Protein AF-A0A961DRG9-F1 (afdb_monomer)

Nearest PDB structures (foldseek):
  4dzi-assembly2_D  TM=8.558E-01  e=1.218E-04  Mycobacterium avium subsp. paratuberculosis S397
  4dzi-assembly1_A  TM=8.072E-01  e=4.496E-05  Mycobacterium avium subsp. paratuberculosis S397
  4dzi-assembly1_C  TM=8.345E-01  e=7.947E-05  Mycobacterium avium subsp. paratuberculosis S397
  4nkx-assembly2_B  TM=3.138E-01  e=8.116E+00  Homo sapiens

Radius of gyration: 18.11 Å; Cα contacts (8 Å, |Δi|>4): 89; chains: 1; bounding box: 42×31×45 Å

pLDDT: mean 93.6, std 5.99, range [59.62, 98.12]

Sequence (94 aa):
MPARDFPIFDADNHLYETEEAFTKFLPDRYKGAIDYVQVRGRTKIVVRGQISEYIPNPTFEVVARPGAQEEYYRVGNPDGKSRREIYGEPMKAI

Structure (mmCIF, N/CA/C/O backbone):
data_AF-A0A961DRG9-F1
#
_entry.id   AF-A0A961DRG9-F1
#
loop_
_atom_site.group_PDB
_atom_site.id
_atom_site.type_symbol
_atom_site.label_atom_id
_atom_site.label_alt_id
_atom_site.label_comp_id
_atom_site.label_asym_id
_atom_site.label_entity_id
_atom_site.label_seq_id
_atom_site.pdbx_PDB_ins_code
_atom_site.Cartn_x
_atom_site.Cartn_y
_atom_site.Cartn_z
_atom_site.occupancy
_atom_site.B_iso_or_equiv
_atom_site.auth_seq_id
_atom_site.auth_comp_id
_atom_site.auth_asym_id
_atom_site.auth_atom_id
_atom_site.pdbx_PDB_model_num
ATOM 1 N N . MET A 1 1 ? 10.314 10.240 -23.619 1.00 59.62 1 MET A N 1
ATOM 2 C CA . MET A 1 1 ? 9.208 10.055 -24.583 1.00 59.62 1 MET A CA 1
ATOM 3 C C . MET A 1 1 ? 8.871 11.412 -25.178 1.00 59.62 1 MET A C 1
ATOM 5 O O . MET A 1 1 ? 8.870 12.364 -24.406 1.00 59.62 1 MET A O 1
ATOM 9 N N . PRO A 1 2 ? 8.664 11.540 -26.499 1.00 63.31 2 PRO A N 1
ATOM 10 C CA . PRO A 1 2 ? 8.233 12.810 -27.080 1.00 63.31 2 PRO A CA 1
ATOM 11 C C . PRO A 1 2 ? 6.876 13.217 -26.490 1.00 63.31 2 PRO A C 1
ATOM 13 O O . PRO A 1 2 ? 6.044 12.352 -26.202 1.00 63.31 2 PRO A O 1
ATOM 16 N N . ALA A 1 3 ? 6.677 14.519 -26.285 1.00 78.31 3 ALA A N 1
ATOM 17 C CA . ALA A 1 3 ? 5.381 15.054 -25.885 1.00 78.31 3 ALA A CA 1
ATOM 18 C C . ALA A 1 3 ? 4.339 14.703 -26.959 1.00 78.31 3 ALA A C 1
ATOM 20 O O . ALA A 1 3 ? 4.626 14.779 -28.153 1.00 78.31 3 ALA A O 1
ATOM 21 N N . ARG A 1 4 ? 3.159 14.252 -26.529 1.00 81.25 4 ARG A N 1
ATOM 22 C CA . ARG A 1 4 ? 2.032 13.941 -27.417 1.00 81.25 4 ARG A CA 1
ATOM 23 C C . ARG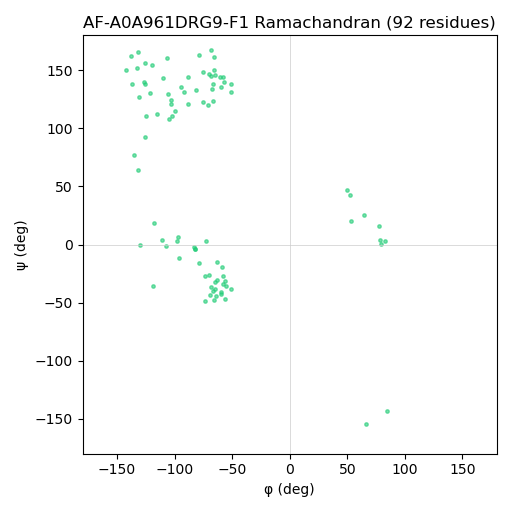 A 1 4 ? 1.209 15.213 -27.618 1.00 81.25 4 ARG A C 1
ATOM 25 O O . ARG A 1 4 ? 1.011 15.951 -26.658 1.00 81.25 4 ARG A O 1
ATOM 32 N N . ASP A 1 5 ? 0.661 15.413 -28.814 1.00 94.38 5 ASP A N 1
ATOM 33 C CA . ASP A 1 5 ? -0.225 16.552 -29.129 1.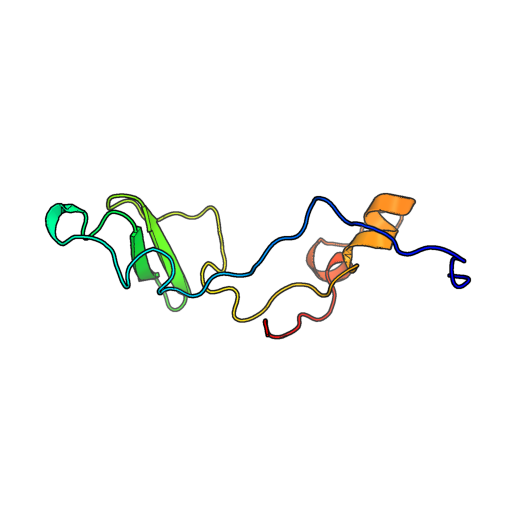00 94.38 5 ASP A CA 1
ATOM 34 C C . ASP A 1 5 ? -1.627 16.433 -28.492 1.00 94.38 5 ASP A C 1
ATOM 36 O O . ASP A 1 5 ? -2.503 17.265 -28.722 1.00 94.38 5 ASP A O 1
ATOM 40 N N . PHE A 1 6 ? -1.866 15.383 -27.701 1.00 90.75 6 PHE A N 1
ATOM 41 C CA . PHE A 1 6 ? -3.131 15.100 -27.031 1.00 90.75 6 PHE A CA 1
ATOM 42 C C . PHE A 1 6 ? -2.897 14.524 -25.624 1.00 90.75 6 PHE A C 1
ATOM 44 O O . PHE A 1 6 ? -1.890 13.839 -25.402 1.00 90.75 6 PHE A O 1
ATOM 51 N N . PRO A 1 7 ? -3.815 14.767 -24.668 1.00 89.88 7 PRO A N 1
ATOM 52 C CA . PRO A 1 7 ? -3.722 14.192 -23.332 1.00 89.88 7 PRO A CA 1
ATOM 53 C C . PRO A 1 7 ? -3.976 12.681 -23.363 1.00 89.88 7 PRO A C 1
ATOM 55 O O . PRO A 1 7 ? -4.787 12.183 -24.144 1.00 89.88 7 PRO A O 1
ATOM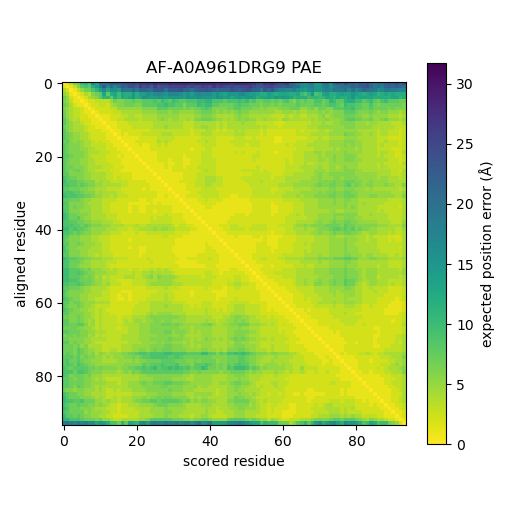 58 N N . ILE A 1 8 ? -3.299 11.951 -22.480 1.00 89.19 8 ILE A N 1
ATOM 59 C CA . ILE A 1 8 ? -3.542 10.524 -22.253 1.00 89.19 8 ILE A CA 1
ATOM 60 C C . ILE A 1 8 ? -4.522 10.399 -21.086 1.00 89.19 8 ILE A C 1
ATOM 62 O O . ILE A 1 8 ? -4.369 11.074 -20.070 1.00 89.19 8 ILE A O 1
ATOM 66 N N . PHE A 1 9 ? -5.519 9.533 -21.243 1.00 91.06 9 PHE A N 1
ATOM 67 C CA . PHE A 1 9 ? -6.367 9.078 -20.152 1.00 91.06 9 PHE A CA 1
ATOM 68 C C . PHE A 1 9 ? -5.929 7.672 -19.747 1.00 91.06 9 PHE A C 1
ATOM 70 O O . PHE A 1 9 ? -5.929 6.767 -20.582 1.00 91.06 9 PHE A O 1
ATOM 77 N N . ASP A 1 10 ? -5.547 7.507 -18.486 1.00 91.00 10 ASP A N 1
ATOM 78 C CA . ASP A 1 10 ? -5.206 6.210 -17.918 1.00 91.00 10 ASP A CA 1
ATOM 79 C C . ASP A 1 10 ? -6.405 5.679 -17.127 1.00 91.00 10 ASP A C 1
ATOM 81 O O . ASP A 1 10 ? -6.843 6.282 -16.145 1.00 91.00 10 ASP A O 1
ATOM 85 N N . ALA A 1 11 ? -6.965 4.573 -17.609 1.00 95.81 11 ALA A N 1
ATOM 86 C CA . ALA A 1 11 ? -8.162 3.965 -17.047 1.00 95.81 11 ALA A CA 1
ATOM 87 C C . ALA A 1 11 ? -7.873 3.082 -15.822 1.00 95.81 11 ALA A C 1
ATOM 89 O O . ALA A 1 11 ? -8.826 2.570 -15.237 1.00 95.81 11 ALA A O 1
ATOM 90 N N . ASP A 1 12 ? -6.602 2.901 -15.444 1.00 93.56 12 ASP A N 1
ATOM 91 C CA . ASP A 1 12 ? -6.198 1.971 -14.391 1.00 93.56 12 ASP A CA 1
ATOM 92 C C . ASP A 1 12 ? -5.177 2.603 -13.433 1.00 93.56 12 ASP A C 1
ATOM 94 O O . ASP A 1 12 ? -3.970 2.378 -13.498 1.00 93.56 12 ASP A O 1
ATOM 98 N N . ASN A 1 13 ? -5.682 3.452 -12.535 1.00 90.56 13 ASN A N 1
ATOM 99 C CA . ASN A 1 13 ? -4.892 4.049 -11.463 1.00 90.56 13 ASN A CA 1
ATOM 100 C C . ASN A 1 13 ? -5.304 3.468 -10.113 1.00 90.56 13 ASN A C 1
ATOM 102 O O . ASN A 1 13 ? -6.487 3.272 -9.834 1.00 90.56 13 ASN A O 1
ATOM 106 N N . HIS A 1 14 ? -4.315 3.280 -9.246 1.00 91.31 14 HIS A N 1
ATOM 107 C CA . HIS A 1 14 ? -4.508 2.779 -7.893 1.00 91.31 14 HIS A CA 1
ATOM 108 C C . HIS A 1 14 ? -4.020 3.786 -6.859 1.00 91.31 14 HIS A C 1
ATOM 110 O O . HIS A 1 14 ? -3.126 4.595 -7.115 1.00 91.31 14 HIS A O 1
ATOM 116 N N . LEU A 1 15 ? -4.605 3.698 -5.670 1.00 91.56 15 LEU A N 1
ATOM 117 C CA . LEU A 1 15 ? -4.175 4.422 -4.485 1.00 91.56 15 LEU A CA 1
ATOM 118 C C . LEU A 1 15 ? -3.501 3.445 -3.522 1.00 91.56 15 LEU A C 1
ATOM 120 O O . LEU A 1 15 ? -3.702 2.236 -3.609 1.00 91.56 15 LEU A O 1
ATOM 124 N N . TYR A 1 16 ? -2.708 3.987 -2.605 1.00 93.25 16 TYR A N 1
ATOM 125 C CA . TYR A 1 16 ? -2.264 3.260 -1.424 1.00 93.25 16 TYR A CA 1
ATOM 126 C C . TYR A 1 16 ? -3.092 3.741 -0.241 1.00 93.25 16 TYR A C 1
ATOM 128 O O . TYR A 1 16 ? -3.000 4.899 0.165 1.00 93.25 16 TYR A O 1
ATOM 136 N N . GLU A 1 17 ? -3.958 2.875 0.270 1.00 93.69 17 GLU A N 1
ATOM 137 C CA . GLU A 1 17 ? -4.875 3.229 1.341 1.00 93.69 17 GLU A CA 1
ATOM 138 C C . GLU A 1 17 ? -4.185 3.315 2.705 1.00 93.69 17 GLU A C 1
ATOM 140 O O . GLU A 1 17 ? -3.260 2.567 3.023 1.00 93.69 17 GLU A O 1
ATOM 145 N N . THR A 1 18 ? -4.697 4.205 3.554 1.00 94.06 18 THR A N 1
ATOM 146 C CA . THR A 1 18 ? -4.325 4.252 4.969 1.00 94.06 18 THR A CA 1
ATOM 147 C C . THR A 1 18 ? -5.056 3.159 5.756 1.00 94.06 18 THR A C 1
ATOM 149 O O . THR A 1 18 ? -6.096 2.651 5.331 1.00 94.06 18 THR A O 1
ATOM 152 N N . GLU A 1 19 ? -4.580 2.848 6.965 1.00 94.44 19 GLU A N 1
ATOM 153 C CA . GLU A 1 19 ? -5.222 1.877 7.878 1.00 94.44 19 GLU A CA 1
ATOM 154 C C . GLU A 1 19 ? -6.671 2.255 8.250 1.00 94.44 19 GLU A C 1
ATOM 156 O O . GLU A 1 19 ? -7.481 1.425 8.674 1.00 94.44 19 GLU A O 1
ATOM 161 N N . GLU A 1 20 ? -7.021 3.527 8.065 1.00 95.75 20 GLU A N 1
ATOM 162 C CA . GLU A 1 20 ? -8.345 4.073 8.336 1.00 95.75 20 GLU A CA 1
ATOM 163 C C . GLU A 1 20 ? -9.374 3.771 7.236 1.00 95.75 20 GLU A C 1
ATOM 165 O O . GLU A 1 20 ? -10.576 3.892 7.491 1.00 95.75 20 GLU A O 1
ATOM 170 N N . ALA A 1 21 ? -8.941 3.355 6.037 1.00 95.88 21 ALA A N 1
ATOM 171 C CA . ALA A 1 21 ? -9.807 3.213 4.862 1.00 95.88 21 ALA A CA 1
ATOM 172 C C . ALA A 1 21 ? -10.987 2.256 5.082 1.00 95.88 21 ALA A C 1
ATOM 174 O O . ALA A 1 21 ? -12.088 2.507 4.593 1.00 95.88 21 ALA A O 1
ATOM 175 N N . PHE A 1 22 ? -10.785 1.202 5.878 1.00 96.00 22 PHE A N 1
ATOM 176 C CA . PHE A 1 22 ? -11.827 0.226 6.212 1.00 96.00 22 PHE A CA 1
ATOM 177 C C . PHE A 1 22 ? -12.350 0.324 7.647 1.00 96.00 22 PHE A C 1
ATOM 179 O O . PHE A 1 22 ? -13.244 -0.437 8.008 1.00 96.00 22 PHE A O 1
ATOM 186 N N . THR A 1 23 ? -11.831 1.236 8.473 1.00 96.19 23 THR A N 1
ATOM 187 C CA . THR A 1 23 ? -12.124 1.259 9.919 1.00 96.19 23 THR A CA 1
ATOM 188 C C . THR A 1 23 ? -12.801 2.549 10.376 1.00 96.19 23 THR A C 1
ATOM 190 O O . THR A 1 23 ? -13.700 2.498 11.215 1.00 96.19 23 THR A O 1
ATOM 193 N N . LYS A 1 24 ? -12.456 3.703 9.790 1.00 97.31 24 LYS A N 1
ATOM 194 C CA . LYS A 1 24 ? -12.871 5.033 10.273 1.00 97.31 24 LYS A CA 1
ATOM 195 C C . LYS A 1 24 ? -14.378 5.250 10.329 1.00 97.31 24 LYS A C 1
ATOM 197 O O . LYS A 1 24 ? -14.884 5.854 11.270 1.00 97.31 24 LYS A O 1
ATOM 202 N N . PHE A 1 25 ? -15.090 4.770 9.314 1.00 97.31 25 PHE A N 1
ATOM 203 C CA . PHE A 1 25 ? -16.539 4.948 9.177 1.00 97.31 25 PHE A CA 1
ATOM 204 C C .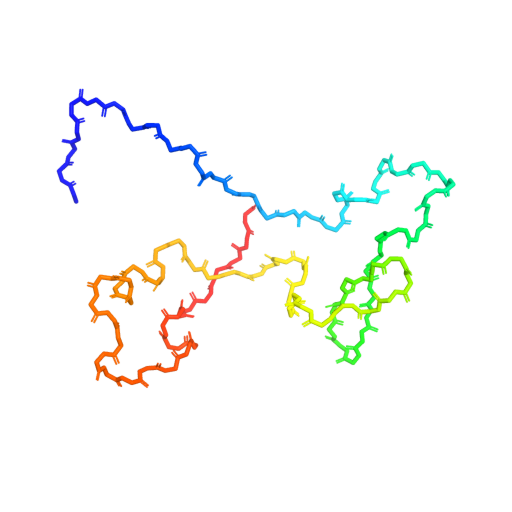 PHE A 1 25 ? -17.297 3.618 9.196 1.00 97.31 25 PHE A C 1
ATOM 206 O O . PHE A 1 25 ? -18.442 3.545 8.750 1.00 97.31 25 PHE A O 1
ATOM 213 N N . LEU A 1 26 ? -16.663 2.552 9.694 1.00 97.19 26 LEU A N 1
ATOM 214 C CA . LEU A 1 26 ? -17.266 1.228 9.734 1.00 97.19 26 LEU A CA 1
ATOM 215 C C . LEU A 1 26 ? -18.319 1.158 10.858 1.00 97.19 26 LEU A C 1
ATOM 217 O O . LEU A 1 26 ? -17.975 1.389 12.018 1.00 97.19 26 LEU A O 1
ATOM 221 N N . PRO A 1 27 ? -19.594 0.825 10.563 1.00 98.12 27 PRO A N 1
ATOM 222 C CA . PRO A 1 27 ? -20.615 0.696 11.598 1.00 98.12 27 PRO A CA 1
ATOM 223 C C . PRO A 1 27 ? -20.237 -0.339 12.660 1.00 98.12 27 PRO A C 1
ATOM 225 O O . PRO A 1 27 ? -19.711 -1.400 12.327 1.00 98.12 27 PRO A O 1
ATOM 228 N N . ASP A 1 28 ? -20.602 -0.082 13.920 1.00 97.50 28 ASP A N 1
ATOM 229 C CA . ASP A 1 28 ? -20.185 -0.893 15.076 1.00 97.50 28 ASP A CA 1
ATOM 230 C C . ASP A 1 28 ? -20.436 -2.396 14.917 1.00 97.50 28 ASP A C 1
ATOM 232 O O . ASP A 1 28 ? -19.598 -3.211 15.295 1.00 97.50 28 ASP A O 1
ATOM 236 N N . ARG A 1 29 ? -21.560 -2.774 14.296 1.00 97.81 29 ARG A N 1
ATOM 237 C CA . ARG A 1 29 ? -21.918 -4.180 14.040 1.00 97.81 29 ARG A CA 1
ATOM 238 C C . ARG A 1 29 ? -20.951 -4.929 13.111 1.00 97.81 29 ARG A C 1
ATOM 240 O O . ARG A 1 29 ? -21.036 -6.148 13.026 1.00 97.81 29 ARG A O 1
ATOM 247 N N . TYR A 1 30 ? -20.086 -4.215 12.391 1.00 97.69 30 TYR A N 1
ATOM 248 C CA . TYR A 1 30 ? -19.084 -4.775 11.482 1.00 97.69 30 TYR A CA 1
ATOM 249 C C . TYR A 1 30 ? -17.649 -4.601 11.991 1.00 97.69 30 TYR A C 1
ATOM 251 O O . TYR A 1 30 ? -16.719 -4.982 11.282 1.00 97.69 30 TYR A O 1
ATOM 259 N N . LYS A 1 31 ? -17.447 -4.047 13.196 1.00 96.31 31 LYS A N 1
ATOM 260 C CA . LYS A 1 31 ? -16.115 -3.968 13.811 1.00 96.31 31 LYS A CA 1
ATOM 261 C C . LYS A 1 31 ? -15.434 -5.340 13.795 1.00 96.31 31 LYS A C 1
ATOM 263 O O . LYS A 1 31 ? -16.079 -6.363 14.017 1.00 96.31 31 LYS A O 1
ATOM 268 N N . GLY A 1 32 ? -14.140 -5.352 13.485 1.00 95.94 32 GLY A N 1
ATOM 269 C CA . GLY A 1 32 ? -13.360 -6.576 13.299 1.00 95.94 32 GLY A CA 1
ATOM 270 C C . GLY A 1 32 ? -13.466 -7.222 11.912 1.00 95.94 32 GLY A C 1
ATOM 271 O O . GLY A 1 32 ? -12.899 -8.292 11.679 1.00 95.94 32 GLY A O 1
ATOM 272 N N . ALA A 1 33 ? -14.188 -6.607 10.964 1.00 97.62 33 ALA A N 1
ATOM 273 C CA . ALA A 1 33 ? -14.154 -7.043 9.568 1.00 97.62 33 ALA A CA 1
ATOM 274 C C . ALA A 1 33 ? -12.754 -6.863 8.963 1.00 97.62 33 ALA A C 1
ATOM 276 O O . ALA A 1 33 ? -12.261 -7.783 8.307 1.00 97.62 33 ALA A O 1
ATOM 277 N N . ILE A 1 34 ? -12.131 -5.711 9.228 1.00 97.75 34 ILE A N 1
ATOM 278 C CA . ILE A 1 34 ? -10.731 -5.404 8.939 1.00 97.75 34 ILE A CA 1
ATOM 279 C C . ILE A 1 34 ? -10.115 -4.823 10.209 1.00 97.75 34 ILE A C 1
ATOM 281 O O . ILE A 1 34 ? -10.646 -3.851 10.739 1.00 97.75 34 ILE A O 1
ATOM 285 N N . ASP A 1 35 ? -9.001 -5.398 10.656 1.00 96.88 35 ASP A N 1
ATOM 286 C CA . ASP A 1 35 ? -8.153 -4.831 11.708 1.00 96.88 35 ASP A CA 1
ATOM 287 C C . ASP A 1 35 ? -6.686 -4.848 11.267 1.00 96.88 35 ASP A C 1
ATOM 289 O O . ASP A 1 35 ? -6.305 -5.557 10.333 1.00 96.88 35 ASP A O 1
ATOM 293 N N . TYR A 1 36 ? -5.845 -4.107 11.985 1.00 97.06 36 TYR A N 1
ATOM 294 C CA . TYR A 1 36 ? -4.394 -4.131 11.839 1.00 97.06 36 TYR A CA 1
ATOM 295 C C . TYR A 1 36 ? -3.772 -4.517 13.180 1.00 97.06 36 TYR A C 1
ATOM 297 O O . TYR A 1 36 ? -4.128 -3.970 14.223 1.00 97.06 36 TYR A O 1
ATOM 305 N N . VAL A 1 37 ? -2.861 -5.489 13.175 1.00 96.44 37 VAL A N 1
ATOM 306 C CA . VAL A 1 37 ? -2.241 -6.026 14.397 1.00 96.44 37 VAL A CA 1
ATOM 307 C C . VAL A 1 37 ? -0.729 -6.125 14.254 1.00 96.44 37 VAL A C 1
ATOM 309 O O . VAL A 1 37 ? -0.209 -6.330 13.160 1.00 96.44 37 VAL A O 1
ATOM 312 N N . GLN A 1 38 ? -0.006 -6.022 15.370 1.00 97.00 38 GLN A N 1
ATOM 313 C CA . GLN A 1 38 ? 1.439 -6.246 15.400 1.00 97.00 38 GLN A CA 1
ATOM 314 C C . GLN A 1 38 ? 1.759 -7.720 15.641 1.00 97.00 38 GLN A C 1
ATOM 316 O O . GLN A 1 38 ? 1.428 -8.282 16.684 1.00 97.00 38 GLN A O 1
ATOM 321 N N . VAL A 1 39 ? 2.471 -8.338 14.701 1.00 95.69 39 VAL A N 1
ATOM 322 C CA . VAL A 1 39 ? 2.948 -9.720 14.804 1.00 95.69 39 VAL A CA 1
ATOM 323 C C . VAL A 1 39 ? 4.453 -9.724 14.602 1.00 95.69 39 VAL A C 1
ATOM 325 O O . VAL A 1 39 ? 4.944 -9.482 13.502 1.00 95.69 39 VAL A O 1
ATOM 328 N N . ARG A 1 40 ? 5.203 -10.014 15.673 1.00 95.00 40 ARG A N 1
ATOM 329 C CA . ARG A 1 40 ? 6.678 -10.113 15.637 1.00 95.00 40 ARG A CA 1
ATOM 330 C C . ARG A 1 40 ? 7.343 -8.866 15.024 1.00 95.00 40 ARG A C 1
ATOM 332 O O . ARG A 1 40 ? 8.264 -8.979 14.220 1.00 95.00 40 ARG A O 1
ATOM 339 N N . GLY A 1 41 ? 6.846 -7.683 15.393 1.00 94.38 41 GLY A N 1
ATOM 340 C CA . GLY A 1 41 ? 7.370 -6.393 14.932 1.00 94.38 41 GLY A CA 1
ATOM 341 C C . GLY A 1 41 ? 6.962 -5.995 13.511 1.00 94.38 41 GLY A C 1
ATOM 342 O O . GLY A 1 41 ? 7.605 -5.127 12.929 1.00 94.38 41 GLY A O 1
ATOM 343 N N . ARG A 1 42 ? 5.942 -6.637 12.927 1.00 93.75 42 ARG A N 1
ATOM 344 C CA . ARG A 1 42 ? 5.360 -6.246 11.638 1.00 93.75 42 ARG A CA 1
ATOM 345 C C . ARG A 1 42 ? 3.861 -6.037 11.766 1.00 93.75 42 ARG A C 1
ATOM 347 O O . ARG A 1 42 ? 3.179 -6.875 12.360 1.00 93.75 42 ARG A O 1
ATOM 354 N N . THR A 1 43 ? 3.354 -4.987 11.132 1.00 96.38 43 THR A N 1
ATOM 355 C CA . THR A 1 43 ? 1.915 -4.794 10.956 1.00 96.38 43 THR A CA 1
ATOM 356 C C . THR A 1 43 ? 1.361 -5.865 10.018 1.00 96.38 43 THR A C 1
ATOM 358 O O . THR A 1 43 ? 1.935 -6.146 8.965 1.00 96.38 43 THR A O 1
ATOM 361 N N . LYS A 1 44 ? 0.241 -6.473 10.400 1.00 97.00 44 LYS A N 1
ATOM 362 C CA . LYS A 1 44 ? -0.515 -7.437 9.601 1.00 97.00 44 LYS A CA 1
ATOM 363 C C . LYS A 1 44 ? -1.958 -6.990 9.498 1.00 97.00 44 LYS A C 1
ATOM 365 O O . LYS A 1 44 ? -2.531 -6.562 10.496 1.00 97.00 44 LYS A O 1
ATOM 370 N N . ILE A 1 45 ? -2.538 -7.149 8.313 1.00 97.50 45 ILE A N 1
ATOM 371 C CA . ILE A 1 45 ? -3.973 -6.972 8.121 1.00 97.50 45 ILE A CA 1
ATOM 372 C C . ILE A 1 45 ? -4.699 -8.247 8.551 1.00 97.50 45 ILE A C 1
ATOM 374 O O . ILE A 1 45 ? -4.301 -9.364 8.206 1.00 97.50 45 ILE A O 1
ATOM 378 N N . VAL A 1 46 ? -5.757 -8.075 9.328 1.00 97.56 46 VAL A N 1
ATOM 379 C CA . VAL A 1 46 ? -6.665 -9.126 9.770 1.00 97.56 46 VAL A CA 1
ATOM 380 C C . VAL A 1 46 ? -7.951 -8.975 8.986 1.00 97.56 46 VAL A C 1
ATOM 382 O O . VAL A 1 46 ? -8.527 -7.893 8.942 1.00 97.56 46 VAL A O 1
ATOM 385 N N . VAL A 1 47 ? -8.419 -10.064 8.390 1.00 97.44 47 VAL A N 1
ATOM 386 C CA . VAL A 1 47 ? -9.688 -10.100 7.666 1.00 97.44 47 VAL A CA 1
ATOM 387 C C . VAL A 1 47 ? -10.618 -11.050 8.403 1.00 97.44 47 VAL A C 1
ATOM 389 O O . VAL A 1 47 ? -10.367 -12.252 8.464 1.00 97.44 47 VAL A O 1
ATOM 392 N N . ARG A 1 48 ? -11.689 -10.512 8.998 1.00 96.50 48 ARG A N 1
ATO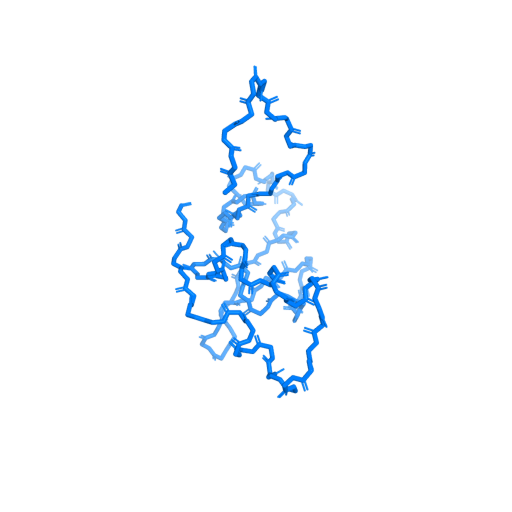M 393 C CA . ARG A 1 48 ? -12.698 -11.267 9.767 1.00 96.50 48 ARG A CA 1
ATOM 394 C C . ARG A 1 48 ? -12.077 -12.200 10.820 1.00 96.50 48 ARG A C 1
ATOM 396 O O . ARG A 1 48 ? -12.427 -13.377 10.908 1.00 96.50 48 ARG A O 1
ATOM 403 N N . GLY A 1 49 ? -11.130 -11.6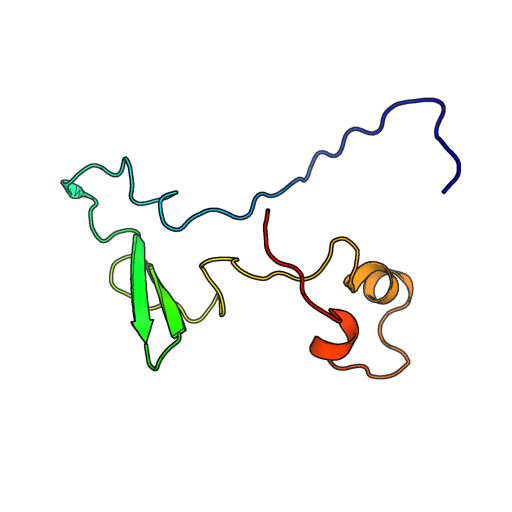74 11.594 1.00 96.94 49 GLY A N 1
ATOM 404 C CA . GLY A 1 49 ? -10.421 -12.412 12.645 1.00 96.94 49 GLY A CA 1
ATOM 405 C C . GLY A 1 49 ? -9.288 -13.330 12.166 1.00 96.94 49 GLY A C 1
ATOM 406 O O . GLY A 1 49 ? -8.648 -13.969 12.997 1.00 96.94 49 GLY A O 1
ATOM 407 N N . GLN A 1 50 ? -9.002 -13.401 10.861 1.00 97.56 50 GLN A N 1
ATOM 408 C CA . GLN A 1 50 ? -7.881 -14.175 10.321 1.00 97.56 50 GLN A CA 1
ATOM 409 C C . GLN A 1 50 ? -6.721 -13.263 9.931 1.00 97.56 50 GLN A C 1
ATOM 411 O O . GLN A 1 50 ? -6.887 -12.351 9.123 1.00 97.56 50 GLN A O 1
ATOM 416 N N . ILE A 1 51 ? -5.534 -13.520 10.483 1.00 96.94 51 ILE A N 1
ATOM 417 C CA . ILE A 1 51 ? -4.308 -12.818 10.088 1.00 96.94 51 ILE A CA 1
ATOM 418 C C . ILE A 1 51 ? -3.977 -13.198 8.642 1.00 96.94 51 ILE A C 1
ATOM 420 O O . ILE A 1 51 ? -3.822 -14.378 8.327 1.00 96.94 51 ILE A O 1
ATOM 424 N N . SER A 1 52 ? -3.860 -12.197 7.771 1.00 95.38 52 SER A N 1
ATOM 425 C CA . SER A 1 52 ? -3.473 -12.394 6.378 1.00 95.38 52 SER A CA 1
ATOM 426 C C . SER A 1 52 ? -1.961 -12.275 6.206 1.00 95.38 52 SER A C 1
ATOM 428 O O . SER A 1 52 ? -1.337 -11.304 6.632 1.00 95.38 52 SER A O 1
ATOM 430 N N . GLU A 1 53 ? -1.378 -13.248 5.510 1.00 93.81 53 GLU A N 1
ATOM 431 C CA . GLU A 1 53 ? 0.024 -13.228 5.078 1.00 93.81 53 GLU A CA 1
ATOM 432 C C . GLU A 1 53 ? 0.183 -12.763 3.618 1.00 93.81 53 GLU A C 1
ATOM 434 O O . GLU A 1 53 ? 1.296 -12.741 3.096 1.00 93.81 53 GLU A O 1
ATOM 439 N N . TYR A 1 54 ? -0.918 -12.384 2.954 1.00 92.69 54 TYR A N 1
ATOM 440 C CA . TYR A 1 54 ? -0.915 -12.024 1.533 1.00 92.69 54 TYR A CA 1
ATOM 441 C C . TYR A 1 54 ? -0.175 -10.713 1.251 1.00 92.69 54 TYR A C 1
ATOM 443 O O . TYR A 1 54 ? 0.612 -10.650 0.309 1.00 92.69 54 TYR A O 1
ATOM 451 N N . ILE A 1 55 ? -0.399 -9.680 2.072 1.00 91.12 55 ILE A N 1
ATOM 452 C CA . ILE A 1 55 ? 0.257 -8.374 1.929 1.00 91.12 55 ILE A CA 1
ATOM 453 C C . ILE A 1 55 ? 1.327 -8.249 3.021 1.00 91.12 55 ILE A C 1
ATOM 455 O O . ILE A 1 55 ? 0.983 -8.090 4.194 1.00 91.12 55 ILE A O 1
ATOM 459 N N . PRO A 1 56 ? 2.630 -8.323 2.681 1.00 89.12 56 PRO A N 1
ATOM 460 C CA . PRO A 1 56 ? 3.698 -8.263 3.678 1.00 89.12 56 PRO A CA 1
ATOM 461 C C . PRO A 1 56 ? 3.780 -6.919 4.400 1.00 89.12 56 PRO A C 1
ATOM 463 O O . PRO A 1 56 ? 4.177 -6.889 5.564 1.00 89.12 56 PRO A O 1
ATOM 466 N N . ASN A 1 57 ? 3.425 -5.848 3.688 1.00 93.81 57 ASN A N 1
ATOM 467 C CA . ASN A 1 57 ? 3.309 -4.494 4.196 1.00 93.81 57 ASN A CA 1
ATOM 468 C C . ASN A 1 57 ? 1.904 -3.934 3.876 1.00 93.81 57 ASN A C 1
ATOM 470 O O . ASN A 1 57 ? 1.714 -3.398 2.784 1.00 93.81 57 ASN A O 1
ATOM 474 N N . PRO A 1 58 ? 0.922 -4.076 4.780 1.00 95.38 58 PRO A N 1
ATOM 475 C CA . PRO A 1 58 ? -0.447 -3.627 4.539 1.00 95.38 58 PRO A CA 1
ATOM 476 C C . PRO A 1 58 ? -0.663 -2.126 4.800 1.00 95.38 58 PRO A C 1
ATOM 478 O O . PRO A 1 58 ? -1.771 -1.644 4.590 1.00 95.38 58 PRO A O 1
ATOM 481 N N . THR A 1 59 ? 0.357 -1.409 5.284 1.00 94.12 59 THR A N 1
ATOM 482 C CA . THR A 1 59 ? 0.303 0.032 5.582 1.00 94.12 59 THR A CA 1
ATOM 483 C C . THR A 1 59 ? 0.848 0.896 4.452 1.00 94.12 59 THR A C 1
ATOM 485 O O . THR A 1 59 ? 0.664 2.109 4.472 1.00 94.12 59 THR A O 1
ATOM 488 N N . PHE A 1 60 ? 1.512 0.278 3.469 1.00 94.19 60 PHE A N 1
ATOM 489 C CA . PHE A 1 60 ? 2.082 0.936 2.292 1.00 94.19 60 PHE A CA 1
ATOM 490 C C . PHE A 1 60 ? 3.011 2.123 2.607 1.00 94.19 60 PHE A C 1
ATOM 492 O O . PHE A 1 60 ? 3.303 2.925 1.731 1.00 94.19 60 PHE A O 1
ATOM 499 N N . GLU A 1 61 ? 3.561 2.228 3.821 1.00 93.38 61 GLU A N 1
ATOM 500 C CA . GLU A 1 61 ? 4.444 3.323 4.247 1.00 93.38 61 GLU A CA 1
ATOM 501 C C . GLU A 1 61 ? 5.689 3.449 3.364 1.00 93.38 61 GLU A C 1
ATOM 503 O O . GLU A 1 61 ? 6.248 4.538 3.214 1.00 93.38 61 GLU A O 1
ATOM 508 N N . VAL A 1 62 ? 6.105 2.336 2.754 1.00 93.69 62 VAL A N 1
ATOM 509 C CA . VAL A 1 62 ? 7.115 2.279 1.701 1.00 93.69 62 VAL A CA 1
ATOM 510 C C . VAL A 1 62 ? 6.679 1.335 0.581 1.00 93.69 62 VAL A C 1
ATOM 512 O O . VAL A 1 62 ? 6.186 0.233 0.830 1.00 93.69 62 VAL A O 1
ATOM 515 N N . VAL A 1 63 ? 6.907 1.761 -0.660 1.00 93.62 63 VAL A N 1
ATOM 516 C CA . VAL A 1 63 ? 6.490 1.077 -1.891 1.00 93.62 63 VAL A CA 1
ATOM 517 C C . VAL A 1 63 ? 7.596 1.115 -2.947 1.00 93.62 63 VAL A C 1
ATOM 519 O O . VAL A 1 63 ? 8.537 1.910 -2.865 1.00 93.62 63 VAL A O 1
ATOM 522 N N . ALA A 1 64 ? 7.500 0.245 -3.953 1.00 93.94 64 ALA A N 1
ATOM 523 C CA . ALA A 1 64 ? 8.362 0.330 -5.127 1.00 93.94 64 ALA A CA 1
ATOM 524 C C . ALA A 1 64 ? 8.063 1.613 -5.917 1.00 93.94 64 ALA A C 1
ATOM 526 O O . ALA A 1 64 ? 6.933 2.105 -5.931 1.00 93.94 64 ALA A O 1
ATOM 527 N N . ARG A 1 65 ? 9.077 2.156 -6.592 1.00 93.19 65 ARG A N 1
ATOM 528 C CA . ARG A 1 65 ? 8.899 3.359 -7.411 1.00 93.19 65 ARG A CA 1
ATOM 529 C C . ARG A 1 65 ? 8.022 3.060 -8.633 1.00 93.19 65 ARG A C 1
ATOM 531 O O . ARG A 1 65 ? 8.157 1.980 -9.216 1.00 93.19 65 ARG A O 1
ATOM 538 N N . PRO A 1 66 ? 7.181 4.011 -9.077 1.00 91.19 66 PRO A N 1
ATOM 539 C CA . PRO A 1 66 ? 6.497 3.898 -10.359 1.00 91.19 66 PRO A CA 1
ATOM 540 C C . PRO A 1 66 ? 7.492 3.582 -11.482 1.00 91.19 66 PRO A C 1
ATOM 542 O O . PRO A 1 66 ? 8.546 4.209 -11.581 1.00 91.19 66 PRO A O 1
ATOM 545 N N . GLY A 1 67 ? 7.175 2.577 -12.298 1.00 91.75 67 GLY A N 1
ATOM 546 C CA . GLY A 1 67 ? 8.044 2.124 -13.386 1.00 91.75 67 GLY A CA 1
ATOM 547 C C . GLY A 1 67 ? 9.222 1.232 -12.973 1.00 91.75 67 GLY A C 1
ATOM 548 O O . GLY A 1 67 ? 9.987 0.840 -13.846 1.00 91.75 67 GLY A O 1
ATOM 549 N N . ALA A 1 68 ? 9.370 0.844 -11.698 1.00 95.12 68 ALA A N 1
ATOM 550 C CA . ALA A 1 68 ? 10.485 -0.012 -11.260 1.00 95.12 68 ALA A CA 1
ATOM 551 C C . ALA A 1 68 ? 10.584 -1.343 -12.033 1.00 95.12 68 ALA A C 1
ATOM 553 O O . ALA A 1 68 ? 11.671 -1.860 -12.258 1.00 95.12 68 ALA A O 1
ATOM 554 N N . GLN A 1 69 ? 9.453 -1.885 -12.485 1.00 95.00 69 GLN A N 1
ATOM 555 C CA . GLN A 1 69 ? 9.401 -3.135 -13.248 1.00 95.00 69 GLN A CA 1
ATOM 556 C C . GLN A 1 69 ? 9.332 -2.938 -14.766 1.00 95.00 69 GLN A C 1
ATOM 558 O O . GLN A 1 69 ? 9.155 -3.913 -15.490 1.00 95.00 69 GLN A O 1
ATOM 563 N N . GLU A 1 70 ? 9.447 -1.708 -15.267 1.00 95.00 70 GLU A N 1
ATOM 564 C CA . GLU A 1 70 ? 9.255 -1.411 -16.690 1.00 95.00 70 GLU A CA 1
ATOM 565 C C . GLU A 1 70 ? 10.191 -2.240 -17.581 1.00 95.00 70 GLU A C 1
ATOM 567 O O . GLU A 1 70 ? 9.725 -2.911 -18.500 1.00 95.00 70 GLU A O 1
ATOM 572 N N . GLU A 1 71 ? 11.480 -2.307 -17.239 1.00 94.56 71 GLU A N 1
ATOM 573 C CA . GLU A 1 71 ? 12.461 -3.105 -17.985 1.00 94.56 71 GLU A CA 1
ATOM 574 C C . GLU A 1 71 ? 12.158 -4.611 -17.904 1.00 94.56 71 GLU A C 1
ATOM 576 O O . GLU A 1 71 ? 12.254 -5.320 -18.906 1.00 94.56 71 GLU A O 1
ATOM 581 N N . TYR A 1 72 ? 11.711 -5.095 -16.736 1.00 96.38 72 TYR A N 1
ATOM 582 C CA . TYR A 1 72 ? 11.301 -6.492 -16.575 1.00 96.38 72 TYR A CA 1
ATOM 583 C C . TYR A 1 72 ? 10.147 -6.851 -17.516 1.00 96.38 72 TYR A C 1
ATOM 585 O O . TYR A 1 72 ? 10.166 -7.905 -18.146 1.00 96.38 72 TYR A O 1
ATOM 593 N N . TYR A 1 73 ? 9.154 -5.972 -17.653 1.00 95.12 73 TYR A N 1
ATOM 594 C CA . TYR A 1 73 ? 8.042 -6.197 -18.575 1.00 95.12 73 TYR A CA 1
ATOM 595 C C . TYR A 1 73 ? 8.431 -6.013 -20.044 1.00 95.12 73 TYR A C 1
ATOM 597 O O . TYR A 1 73 ? 7.827 -6.641 -20.912 1.00 95.12 73 TYR A O 1
ATOM 605 N N . ARG A 1 74 ? 9.444 -5.190 -20.331 1.00 95.56 74 ARG A N 1
ATOM 606 C CA . ARG A 1 74 ? 9.934 -4.952 -21.691 1.00 95.56 74 ARG A CA 1
ATOM 607 C C . ARG A 1 74 ? 10.725 -6.135 -22.251 1.00 95.56 74 ARG A C 1
ATOM 609 O O . ARG A 1 74 ? 10.490 -6.523 -23.392 1.00 95.56 74 ARG A O 1
ATOM 616 N N . VAL A 1 75 ? 11.678 -6.676 -21.487 1.00 96.12 75 VAL A N 1
ATOM 617 C CA . VAL A 1 75 ? 12.645 -7.681 -21.985 1.00 96.12 75 VAL A CA 1
ATOM 618 C C . VAL A 1 75 ? 12.775 -8.929 -21.105 1.00 96.12 75 VAL A C 1
ATOM 620 O O . VAL A 1 75 ? 13.524 -9.847 -21.439 1.00 96.12 75 VAL A O 1
ATOM 623 N N . GLY A 1 76 ? 12.046 -9.007 -19.992 1.00 96.44 76 GLY A N 1
ATOM 624 C CA . GLY A 1 76 ? 12.129 -10.111 -19.039 1.00 96.44 76 GLY A CA 1
ATOM 625 C C . GLY A 1 76 ? 13.264 -9.938 -18.027 1.00 96.44 76 GLY A C 1
ATOM 626 O O . GLY A 1 76 ? 13.542 -8.844 -17.547 1.00 96.44 76 GLY A O 1
ATOM 627 N N . ASN A 1 77 ? 13.918 -11.040 -17.656 1.00 97.19 77 ASN A N 1
ATOM 628 C CA . ASN A 1 77 ? 14.991 -11.042 -16.657 1.00 97.19 77 ASN A CA 1
ATOM 629 C C . ASN A 1 77 ? 16.226 -11.824 -17.143 1.00 97.19 77 ASN A C 1
ATOM 631 O O . ASN A 1 77 ? 16.540 -12.871 -16.572 1.00 97.19 77 ASN A O 1
ATOM 635 N N . PRO A 1 78 ? 16.905 -11.361 -18.211 1.00 97.12 78 PRO A N 1
ATOM 636 C CA . PRO A 1 78 ? 18.061 -12.062 -18.779 1.00 97.12 78 PRO A CA 1
ATOM 637 C C . PRO A 1 78 ? 19.233 -12.163 -17.792 1.00 97.12 78 PRO A C 1
ATOM 639 O O . PRO A 1 78 ? 19.958 -13.153 -17.799 1.00 97.12 78 PRO A O 1
ATOM 642 N N . ASP A 1 79 ? 19.365 -11.179 -16.902 1.00 95.44 79 ASP A N 1
ATOM 643 C CA . ASP A 1 79 ? 20.433 -11.109 -15.900 1.00 95.44 79 ASP A CA 1
ATOM 644 C C . ASP A 1 79 ? 20.139 -11.943 -14.638 1.00 95.44 79 ASP A C 1
ATOM 646 O O . ASP A 1 79 ? 20.945 -11.966 -13.711 1.00 95.44 79 ASP A O 1
ATOM 650 N N . GLY A 1 80 ? 18.969 -12.590 -14.547 1.00 96.81 80 GLY A N 1
ATOM 651 C CA . GLY A 1 80 ? 18.597 -13.402 -13.383 1.00 96.81 80 GLY A CA 1
ATOM 652 C C . GLY 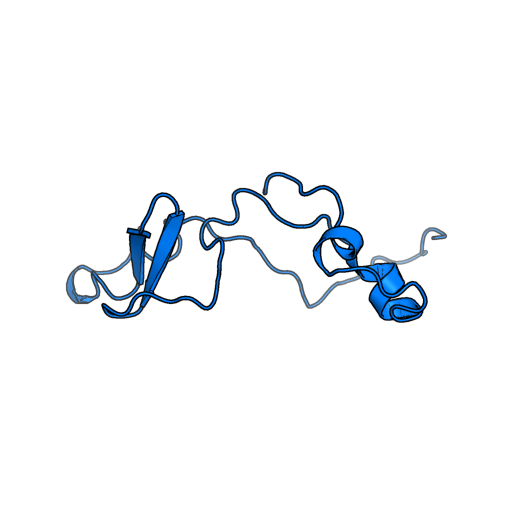A 1 80 ? 18.449 -12.612 -12.075 1.00 96.81 80 GLY A C 1
ATOM 653 O O . GLY A 1 80 ? 18.584 -13.187 -10.995 1.00 96.81 80 GLY A O 1
ATOM 654 N N . LYS A 1 81 ? 18.150 -11.309 -12.150 1.00 96.88 81 LYS A N 1
ATOM 655 C CA . LYS A 1 81 ? 17.970 -10.422 -10.992 1.00 96.88 81 LYS A CA 1
ATOM 656 C C . LYS A 1 81 ? 16.888 -10.945 -10.054 1.00 96.88 81 LYS A C 1
ATOM 658 O O . LYS A 1 81 ? 15.822 -11.39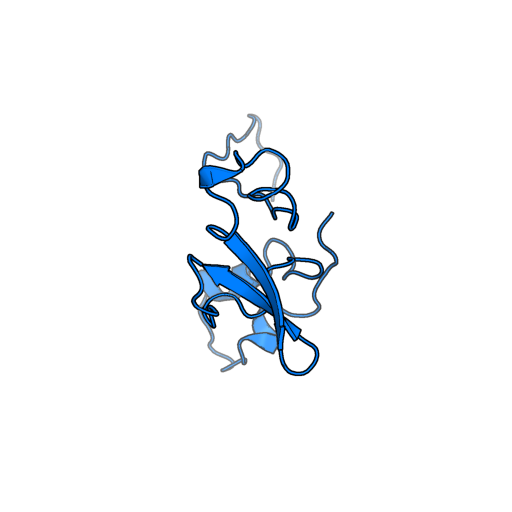7 -10.481 1.00 96.88 81 LYS A O 1
ATOM 663 N N . SER A 1 82 ? 17.123 -10.832 -8.756 1.00 96.50 82 SER A N 1
ATOM 664 C CA . SER A 1 82 ? 16.092 -11.059 -7.751 1.00 96.50 82 SER A CA 1
ATOM 665 C C . SER A 1 82 ? 14.989 -9.998 -7.844 1.00 96.50 82 SER A C 1
ATOM 667 O O . SER A 1 82 ? 15.183 -8.895 -8.357 1.00 96.50 82 SER A O 1
ATOM 669 N N . ARG A 1 83 ? 13.818 -10.283 -7.260 1.00 91.25 83 ARG A N 1
ATOM 670 C CA . ARG A 1 83 ? 12.728 -9.293 -7.169 1.00 91.25 83 ARG A CA 1
ATOM 671 C C . ARG A 1 83 ? 13.167 -7.996 -6.485 1.00 91.25 83 ARG A C 1
ATOM 673 O O . ARG A 1 83 ? 12.713 -6.931 -6.877 1.00 91.25 83 ARG A O 1
ATOM 680 N N . ARG A 1 84 ? 14.041 -8.080 -5.476 1.00 92.50 84 ARG A N 1
ATOM 681 C CA . ARG A 1 84 ? 14.536 -6.901 -4.751 1.00 92.50 84 ARG A CA 1
ATOM 682 C C . ARG A 1 84 ? 15.400 -6.017 -5.648 1.00 92.50 84 ARG A C 1
ATOM 684 O O . ARG A 1 84 ? 15.258 -4.805 -5.598 1.00 92.50 84 ARG A O 1
ATOM 691 N N . GLU A 1 85 ? 16.238 -6.619 -6.484 1.00 95.69 85 GLU A N 1
ATOM 692 C CA . GLU A 1 85 ? 17.052 -5.885 -7.459 1.00 95.69 85 GLU A CA 1
ATOM 693 C C . GLU A 1 85 ? 16.197 -5.266 -8.567 1.00 95.69 85 GLU A C 1
ATOM 695 O O . GLU A 1 85 ? 16.474 -4.148 -8.984 1.00 95.69 85 GLU A O 1
ATOM 700 N N . ILE A 1 86 ? 15.135 -5.954 -9.005 1.00 96.12 86 ILE A N 1
ATOM 701 C CA . ILE A 1 86 ? 14.187 -5.416 -9.992 1.00 96.12 86 ILE A CA 1
ATOM 702 C C . ILE A 1 86 ? 13.425 -4.211 -9.419 1.00 96.12 86 ILE A C 1
ATOM 704 O O . ILE A 1 86 ? 13.336 -3.183 -10.075 1.00 96.12 86 ILE A O 1
ATOM 708 N N . TYR A 1 87 ? 12.883 -4.309 -8.200 1.00 94.38 87 TYR A N 1
ATOM 709 C CA . TYR A 1 87 ? 12.145 -3.194 -7.590 1.00 94.38 87 TYR A CA 1
ATOM 710 C C . TYR A 1 87 ? 13.040 -2.012 -7.192 1.00 94.38 87 TYR A C 1
ATOM 712 O O . TYR A 1 87 ? 12.559 -0.879 -7.129 1.00 94.38 87 TYR A O 1
ATOM 720 N N . GLY A 1 88 ? 14.323 -2.273 -6.928 1.00 94.62 88 GLY A N 1
ATOM 721 C CA . GLY A 1 88 ? 15.304 -1.258 -6.567 1.00 94.62 88 GLY A CA 1
ATOM 722 C C . GLY A 1 88 ? 15.026 -0.591 -5.218 1.00 94.62 88 GLY A C 1
ATOM 723 O O . GLY A 1 88 ? 14.403 -1.165 -4.321 1.00 94.62 88 GLY A O 1
ATOM 724 N N . GLU A 1 89 ? 15.527 0.637 -5.073 1.00 94.94 89 GLU A N 1
ATOM 725 C CA . GLU A 1 89 ? 15.367 1.428 -3.852 1.00 94.94 89 GLU A CA 1
ATOM 726 C C . GLU A 1 89 ? 13.916 1.915 -3.686 1.00 94.94 89 GLU A C 1
ATOM 728 O O . GLU A 1 89 ? 13.418 2.662 -4.545 1.00 94.94 89 GLU A O 1
ATOM 733 N N . PRO A 1 90 ? 13.234 1.544 -2.584 1.00 94.31 90 PRO A N 1
ATOM 734 C CA . PRO A 1 90 ? 11.848 1.925 -2.358 1.00 94.31 90 PRO A CA 1
ATOM 735 C C . PRO A 1 90 ? 11.703 3.431 -2.106 1.00 94.31 90 PRO A C 1
ATOM 737 O O . PRO A 1 90 ? 12.664 4.165 -1.861 1.00 94.31 90 PRO A O 1
ATOM 740 N N . MET A 1 91 ? 10.461 3.900 -2.149 1.00 94.81 91 MET A N 1
ATOM 741 C CA . MET A 1 91 ? 10.075 5.260 -1.782 1.00 94.81 91 MET A CA 1
ATOM 742 C C . MET A 1 91 ? 8.976 5.236 -0.725 1.00 94.81 91 MET A C 1
ATOM 744 O O . MET A 1 91 ? 8.233 4.263 -0.629 1.00 94.81 91 MET A O 1
ATOM 748 N N . LYS A 1 92 ? 8.857 6.310 0.062 1.00 94.31 92 LYS A N 1
ATOM 749 C CA . LYS A 1 92 ? 7.685 6.500 0.923 1.00 94.31 92 LYS A CA 1
ATOM 750 C C . LYS A 1 92 ? 6.447 6.719 0.054 1.00 94.31 92 LYS A C 1
ATOM 752 O O . LYS A 1 92 ? 6.548 7.445 -0.939 1.00 94.31 92 LYS A O 1
ATOM 757 N N . ALA A 1 93 ? 5.321 6.109 0.418 1.00 88.56 93 ALA A N 1
ATOM 758 C CA . ALA A 1 93 ? 4.040 6.498 -0.166 1.00 88.56 93 ALA A CA 1
ATOM 759 C C . ALA A 1 93 ? 3.709 7.945 0.238 1.00 88.56 93 ALA A C 1
ATOM 761 O O . ALA A 1 93 ? 4.129 8.403 1.306 1.00 88.56 93 ALA A O 1
ATOM 762 N N . ILE A 1 94 ? 3.052 8.667 -0.671 1.00 76.00 94 ILE A N 1
ATOM 763 C CA . ILE A 1 94 ? 2.719 10.095 -0.552 1.00 76.00 94 ILE A CA 1
ATOM 764 C C . ILE A 1 94 ? 1.301 10.227 -0.012 1.00 76.00 94 ILE A C 1
ATOM 766 O O . ILE A 1 94 ? 0.436 9.479 -0.518 1.00 76.00 94 ILE A O 1
#

Mean predicted aligned error: 4.52 Å

Secondary structure (DSSP, 8-state):
-PPPSSPPP-S-------TTTTTTT--GGGTTSEEEEEETTEEEEEETTEEP-S-S-TT-SEEPPTTTTHHHHHH--TT---HHHHH-S-EE--

Foldseek 3Di:
DDDDPDDDDDPDDDAQDAQCPDPVPPPPVCPQCWDWDDDPNAIFIGHNNRTDPPDRHNRQQKDQDV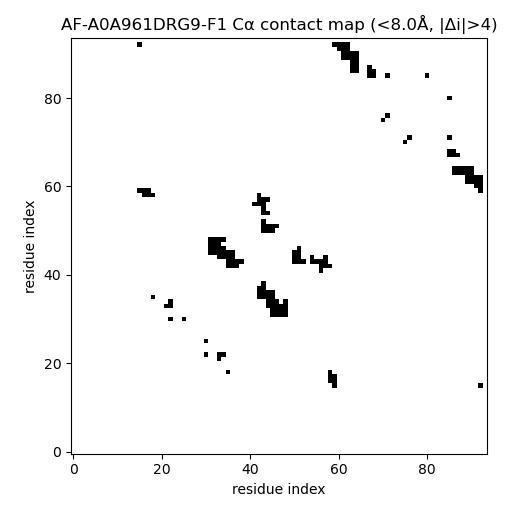CLCVVCVVPNCPVVDDPDVSSDDIDGHD

Solvent-accessible surface area (backbone atoms only — not comparable to full-atom values): 6232 Å² total; per-residue (Å²): 130,82,86,67,101,60,88,85,84,82,93,81,81,85,82,82,60,58,82,51,76,69,47,74,85,53,57,78,95,52,68,55,46,53,45,76,45,81,55,96,91,36,61,29,40,24,52,66,81,40,80,44,80,84,50,81,63,60,58,41,66,60,37,66,43,90,67,39,54,49,63,43,75,73,73,48,64,89,85,67,68,52,72,64,65,48,37,49,78,64,38,68,59,130